Protein AF-A0A849E6W6-F1 (afdb_monomer_lite)

Structure (mmCIF, N/CA/C/O backbone):
data_AF-A0A849E6W6-F1
#
_entry.id   AF-A0A849E6W6-F1
#
loop_
_atom_site.group_PDB
_atom_site.id
_atom_site.type_symbol
_atom_site.label_atom_id
_atom_site.label_alt_id
_atom_site.label_comp_id
_atom_site.label_asym_id
_atom_site.label_entity_id
_atom_site.label_seq_id
_atom_site.pdbx_PDB_ins_code
_atom_site.Cartn_x
_atom_site.Cartn_y
_atom_site.Cartn_z
_atom_site.occupancy
_atom_site.B_iso_or_equiv
_atom_site.auth_seq_id
_atom_site.auth_comp_id
_atom_site.auth_asym_id
_atom_site.auth_atom_id
_atom_site.pdbx_PDB_model_num
ATOM 1 N N . MET A 1 1 ? 9.392 -6.950 5.508 1.00 48.66 1 MET A N 1
ATOM 2 C CA . MET A 1 1 ? 9.010 -5.740 6.275 1.00 48.66 1 MET A CA 1
ATOM 3 C C . MET A 1 1 ? 7.725 -5.172 5.677 1.00 48.66 1 MET A C 1
ATOM 5 O O . MET A 1 1 ? 7.749 -4.734 4.529 1.00 48.66 1 MET A O 1
ATOM 9 N N . ALA A 1 2 ? 6.591 -5.274 6.377 1.00 63.84 2 ALA A N 1
ATOM 10 C CA . ALA A 1 2 ? 5.306 -4.787 5.871 1.00 63.84 2 ALA A CA 1
ATOM 11 C C . ALA A 1 2 ? 5.385 -3.267 5.632 1.00 63.84 2 ALA A C 1
ATOM 13 O O . ALA A 1 2 ? 5.761 -2.505 6.518 1.00 63.84 2 ALA A O 1
ATOM 14 N N . LYS A 1 3 ? 5.110 -2.811 4.401 1.00 79.38 3 LYS A N 1
ATOM 15 C CA . LYS A 1 3 ? 5.267 -1.390 4.017 1.00 79.38 3 LYS A CA 1
ATOM 16 C C . LYS A 1 3 ? 4.206 -0.474 4.643 1.00 79.38 3 LYS A C 1
ATOM 18 O O . LYS A 1 3 ? 4.351 0.751 4.625 1.00 79.38 3 LYS A O 1
ATOM 23 N N . PHE A 1 4 ? 3.159 -1.079 5.181 1.00 92.25 4 PHE A N 1
ATOM 24 C CA . PHE A 1 4 ? 2.005 -0.429 5.764 1.00 92.25 4 PHE A CA 1
ATOM 25 C C . PHE A 1 4 ? 1.778 -0.973 7.177 1.00 92.25 4 PHE A C 1
ATOM 27 O O . PHE A 1 4 ? 2.060 -2.142 7.426 1.00 92.25 4 PHE A O 1
ATOM 34 N N . ASN A 1 5 ? 1.261 -0.132 8.070 1.00 93.75 5 ASN A N 1
ATOM 35 C CA . ASN A 1 5 ? 0.896 -0.481 9.442 1.00 93.75 5 ASN A CA 1
ATOM 36 C C . ASN A 1 5 ? -0.544 -0.050 9.722 1.00 93.75 5 ASN A C 1
ATOM 38 O O . ASN A 1 5 ? -0.997 0.962 9.183 1.00 93.75 5 ASN A O 1
ATOM 42 N N . ILE A 1 6 ? -1.230 -0.780 10.595 1.00 95.31 6 ILE A N 1
ATOM 43 C CA . ILE A 1 6 ? -2.572 -0.438 11.071 1.00 95.31 6 ILE A CA 1
ATOM 44 C C . ILE A 1 6 ? -2.436 0.344 12.378 1.00 95.31 6 ILE A C 1
ATOM 46 O O . ILE A 1 6 ? -1.637 -0.010 13.241 1.00 95.31 6 ILE A O 1
ATOM 50 N N . ARG A 1 7 ? -3.208 1.420 12.513 1.00 95.25 7 ARG A N 1
ATOM 51 C CA . ARG A 1 7 ? -3.355 2.190 13.745 1.00 95.25 7 ARG A CA 1
ATOM 52 C C . ARG A 1 7 ? -4.839 2.326 14.055 1.00 95.25 7 ARG A C 1
ATOM 54 O O . ARG A 1 7 ? -5.583 2.882 13.248 1.00 95.25 7 ARG A O 1
ATOM 61 N N . LEU A 1 8 ? -5.244 1.839 15.219 1.00 96.56 8 LEU A N 1
ATOM 62 C CA . LEU A 1 8 ? -6.596 1.998 15.741 1.00 96.56 8 LEU A CA 1
ATOM 63 C C . LEU A 1 8 ? -6.600 3.142 16.755 1.00 96.56 8 LEU A C 1
ATOM 65 O O . LEU A 1 8 ? -5.650 3.312 17.518 1.00 96.56 8 LEU A O 1
ATOM 69 N N . ILE A 1 9 ? -7.629 3.977 16.698 1.00 96.00 9 ILE A N 1
ATOM 70 C CA . ILE A 1 9 ? -7.803 5.125 17.585 1.00 96.00 9 ILE A CA 1
ATOM 71 C C . ILE A 1 9 ? -9.235 5.092 18.098 1.00 96.00 9 ILE A C 1
ATOM 73 O O . ILE A 1 9 ? -10.181 5.230 17.316 1.00 96.00 9 ILE A O 1
ATOM 77 N N . GLU A 1 10 ? -9.382 4.953 19.407 1.00 95.94 10 GLU A N 1
ATOM 78 C CA . GLU A 1 10 ? -10.660 5.097 20.087 1.00 95.94 10 GLU A CA 1
ATOM 79 C C . GLU A 1 10 ? -11.000 6.583 20.268 1.00 95.94 10 G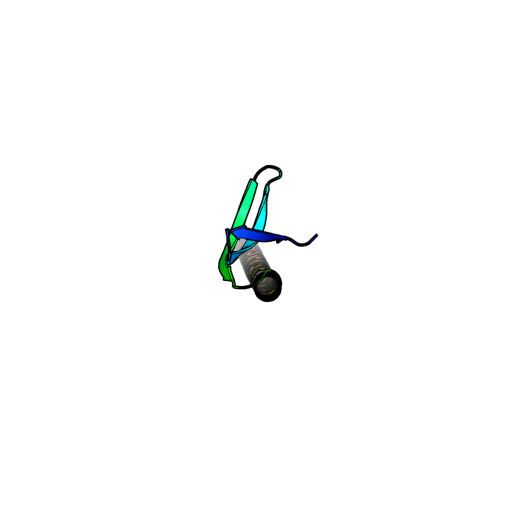LU A C 1
ATOM 81 O O . GLU A 1 10 ? -10.162 7.403 20.652 1.00 95.94 10 GLU A O 1
ATOM 86 N N . LYS A 1 11 ? -12.240 6.950 19.948 1.00 91.94 11 LYS A N 1
ATOM 87 C CA . LYS A 1 11 ? -12.798 8.286 20.168 1.00 91.94 11 LYS A CA 1
ATOM 88 C C . LYS A 1 11 ? -14.196 8.164 20.759 1.00 91.94 11 LYS A C 1
ATOM 90 O O . LYS A 1 11 ? -15.186 8.038 20.030 1.00 91.94 11 LYS A O 1
ATOM 95 N N . GLY A 1 12 ? -14.267 8.238 22.086 1.00 89.62 12 GLY A N 1
ATOM 96 C CA . GLY A 1 12 ? -15.516 8.152 22.838 1.00 89.62 12 GLY A CA 1
ATOM 97 C C . GLY A 1 12 ? -16.158 6.778 22.677 1.00 89.62 12 GLY A C 1
ATOM 98 O O . GLY A 1 12 ? -15.673 5.812 23.236 1.00 89.62 12 GLY A O 1
ATOM 99 N N . LYS A 1 13 ? -17.238 6.696 21.891 1.00 91.88 13 LYS A N 1
ATOM 100 C CA . LYS A 1 13 ? -17.955 5.439 21.587 1.00 91.88 13 LYS A CA 1
ATOM 101 C C . LYS A 1 13 ? -17.681 4.905 20.181 1.00 91.88 13 LYS A C 1
ATOM 103 O O . LYS A 1 13 ? -18.417 4.059 19.686 1.00 91.88 13 LYS A O 1
ATOM 108 N N . THR A 1 14 ? -16.698 5.471 19.487 1.00 95.12 14 THR A N 1
ATOM 109 C CA . THR A 1 14 ? -16.407 5.113 18.100 1.00 95.12 14 THR A CA 1
ATOM 110 C C . THR A 1 14 ? -14.941 4.807 17.896 1.00 95.12 14 THR A C 1
ATOM 112 O O . THR A 1 14 ? -14.070 5.451 18.477 1.00 95.12 14 THR A O 1
ATOM 115 N N . TRP A 1 15 ? -14.677 3.876 16.993 1.00 96.88 15 TRP A N 1
ATOM 116 C CA . TRP A 1 15 ? -13.336 3.492 16.594 1.00 96.88 15 TRP A CA 1
ATOM 117 C C . TRP A 1 15 ? -12.983 4.088 15.234 1.00 96.88 15 TRP A C 1
ATOM 119 O O . TRP A 1 15 ? -13.823 4.282 14.348 1.00 96.88 15 TRP A O 1
ATOM 129 N N . THR A 1 16 ? -11.712 4.431 15.077 1.00 96.44 16 THR A N 1
ATOM 130 C CA . THR A 1 16 ? -11.120 4.891 13.824 1.00 96.44 16 THR A CA 1
ATOM 131 C C . THR A 1 16 ? -9.968 3.975 13.471 1.00 96.44 16 THR A C 1
ATOM 133 O O . THR A 1 16 ? -9.076 3.772 14.286 1.00 96.44 16 THR A O 1
ATOM 136 N N . ALA A 1 17 ? -9.957 3.476 12.241 1.00 97.44 17 ALA A N 1
ATOM 137 C CA . ALA A 1 17 ? -8.839 2.731 11.694 1.00 97.44 17 ALA A CA 1
ATOM 138 C C . ALA A 1 17 ? -8.086 3.571 10.662 1.00 97.44 17 ALA A C 1
ATOM 140 O O . ALA A 1 17 ? -8.672 4.145 9.738 1.00 97.44 17 ALA A O 1
ATOM 141 N N . GLU A 1 18 ? -6.768 3.616 10.805 1.00 96.94 18 GLU A N 1
ATOM 142 C CA . GLU A 1 18 ? -5.843 4.267 9.889 1.00 96.94 18 GLU A CA 1
ATOM 143 C C . GLU A 1 18 ? -4.828 3.253 9.369 1.00 96.94 18 GLU A C 1
ATOM 145 O O . GLU A 1 18 ? -4.166 2.560 10.137 1.00 96.94 18 GLU A O 1
ATOM 150 N N . ILE A 1 19 ? -4.644 3.215 8.053 1.00 96.12 19 ILE A N 1
ATOM 151 C CA . ILE A 1 19 ? -3.530 2.508 7.428 1.00 96.12 19 ILE A CA 1
ATOM 152 C C . ILE A 1 19 ? -2.445 3.530 7.151 1.00 96.12 19 ILE A C 1
ATOM 154 O O . IL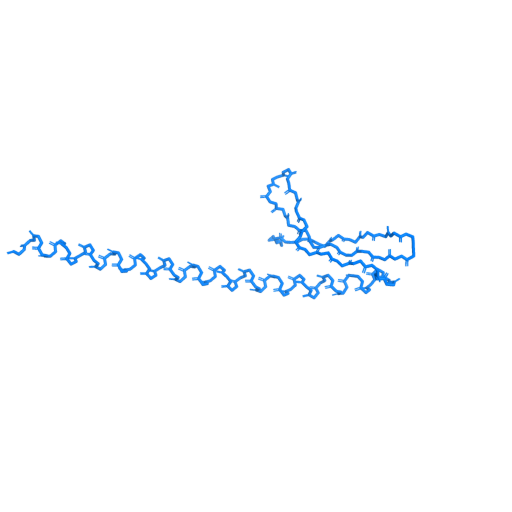E A 1 19 ? -2.624 4.453 6.354 1.00 96.12 19 ILE A O 1
ATOM 158 N N . THR A 1 20 ? -1.303 3.361 7.796 1.00 95.38 20 THR A N 1
ATOM 159 C CA . THR A 1 20 ? -0.167 4.273 7.715 1.00 95.38 20 THR A CA 1
ATOM 160 C C . THR A 1 20 ? 0.975 3.657 6.921 1.00 95.38 20 THR A C 1
ATOM 162 O O . THR A 1 20 ? 1.150 2.444 6.881 1.00 95.38 20 THR A O 1
ATOM 165 N N . ARG A 1 21 ? 1.774 4.499 6.268 1.00 93.06 21 ARG A N 1
ATOM 166 C CA . ARG A 1 21 ? 3.009 4.108 5.584 1.00 93.06 21 ARG A CA 1
ATOM 167 C C . ARG A 1 21 ? 4.158 4.970 6.067 1.00 93.06 21 ARG A C 1
ATOM 169 O O . ARG A 1 21 ? 4.030 6.193 6.173 1.00 93.06 21 ARG A O 1
ATOM 176 N N . LYS A 1 22 ? 5.306 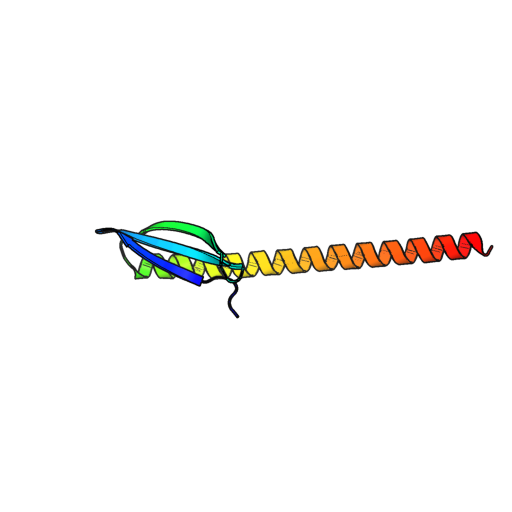4.339 6.284 1.00 92.31 22 LYS A N 1
ATOM 177 C CA . LYS A 1 22 ? 6.551 5.058 6.540 1.00 92.31 22 LYS A CA 1
ATOM 178 C C . LYS A 1 22 ? 7.059 5.646 5.221 1.00 92.31 22 LYS A C 1
ATOM 180 O O . LYS A 1 22 ? 7.248 4.919 4.244 1.00 92.31 22 LYS A O 1
ATOM 185 N N . ILE A 1 23 ? 7.214 6.967 5.174 1.00 90.94 23 ILE A N 1
ATOM 186 C CA . ILE A 1 23 ? 7.765 7.693 4.019 1.00 90.94 23 ILE A CA 1
ATOM 187 C C . ILE A 1 23 ? 9.276 7.840 4.180 1.00 90.94 23 ILE A C 1
ATOM 189 O O . ILE A 1 23 ? 10.023 7.585 3.245 1.00 90.94 23 ILE A O 1
ATOM 193 N N . SER A 1 24 ? 9.712 8.212 5.382 1.00 90.19 24 SER A N 1
ATOM 194 C CA . SER A 1 24 ? 11.117 8.320 5.774 1.00 90.19 24 SER A CA 1
ATOM 195 C C . SER A 1 24 ? 11.275 7.909 7.239 1.00 90.19 24 SER A C 1
ATOM 197 O O . SER A 1 24 ? 10.289 7.598 7.906 1.00 90.19 24 SER A O 1
ATOM 199 N N . ALA A 1 25 ? 12.502 7.920 7.770 1.00 89.50 25 ALA A N 1
ATOM 200 C CA . ALA A 1 25 ? 12.758 7.634 9.185 1.00 89.50 25 ALA A CA 1
ATOM 201 C C . ALA A 1 25 ? 11.883 8.473 10.136 1.00 89.50 25 ALA A C 1
ATOM 203 O O . ALA A 1 25 ? 11.396 7.941 11.128 1.00 89.50 25 ALA A O 1
ATOM 204 N N . ARG A 1 26 ? 11.643 9.744 9.783 1.00 92.81 26 ARG A N 1
ATOM 205 C CA . ARG A 1 26 ? 10.948 10.742 10.611 1.00 92.81 26 ARG A CA 1
ATOM 206 C C . ARG A 1 26 ? 9.501 11.020 10.189 1.00 92.81 26 ARG A C 1
ATOM 208 O O . ARG A 1 26 ? 8.792 11.715 10.905 1.00 92.81 26 ARG A O 1
ATOM 215 N N . LYS A 1 27 ? 9.055 10.523 9.028 1.00 93.62 27 LYS A N 1
ATOM 216 C CA . LYS A 1 27 ? 7.742 10.865 8.454 1.00 93.62 27 LYS A CA 1
ATOM 217 C C . LYS A 1 27 ? 6.894 9.629 8.187 1.00 93.62 27 LYS A C 1
ATOM 219 O O . LYS A 1 27 ? 7.246 8.788 7.355 1.00 93.62 27 LYS A O 1
ATOM 224 N N . THR A 1 28 ? 5.721 9.604 8.809 1.00 94.31 28 THR A N 1
ATOM 225 C CA . THR A 1 28 ? 4.657 8.624 8.573 1.00 94.31 28 THR A CA 1
ATOM 226 C C . THR A 1 28 ? 3.452 9.334 7.969 1.00 94.31 28 THR A C 1
ATOM 228 O O . THR A 1 28 ? 3.107 10.439 8.375 1.00 94.31 28 THR A O 1
ATOM 231 N N . SER A 1 29 ? 2.830 8.720 6.967 1.00 94.81 29 SER A N 1
ATOM 232 C CA . SER A 1 29 ? 1.666 9.275 6.273 1.00 94.81 29 SER A CA 1
ATOM 233 C C . SER A 1 29 ? 0.506 8.288 6.313 1.00 94.81 29 SER A C 1
ATOM 235 O O . SER A 1 29 ? 0.708 7.083 6.156 1.00 94.81 29 SER A O 1
ATOM 237 N N . VAL A 1 30 ? -0.708 8.795 6.518 1.00 95.94 30 VAL A N 1
ATOM 238 C CA . VAL A 1 30 ? -1.941 8.003 6.467 1.00 95.94 30 VAL A CA 1
ATOM 239 C C . VAL A 1 30 ? -2.324 7.790 5.002 1.00 95.94 30 VAL A C 1
ATOM 241 O O . VAL A 1 30 ? -2.502 8.744 4.255 1.00 95.94 30 VAL A O 1
ATOM 244 N N . THR A 1 31 ? -2.422 6.531 4.583 1.00 94.75 31 THR A N 1
ATOM 245 C CA . THR A 1 31 ? -2.812 6.133 3.219 1.00 94.75 31 THR A CA 1
ATOM 246 C C . THR A 1 31 ? -4.322 5.964 3.098 1.00 94.75 31 THR A C 1
ATOM 248 O O . THR A 1 31 ? -4.912 6.365 2.098 1.00 94.75 31 THR A O 1
ATOM 251 N N . LYS A 1 32 ? -4.952 5.369 4.114 1.00 95.31 32 LYS A N 1
ATOM 252 C CA . LYS A 1 32 ? -6.402 5.184 4.203 1.00 95.31 32 LYS A CA 1
ATOM 253 C C . LYS A 1 32 ? -6.845 5.419 5.637 1.00 95.31 32 LYS A C 1
ATOM 255 O O . LYS A 1 32 ? -6.113 5.094 6.567 1.00 95.31 32 LYS A O 1
ATOM 260 N N . ARG A 1 33 ? -8.040 5.974 5.803 1.00 96.06 33 ARG A N 1
ATOM 261 C CA . ARG A 1 33 ? -8.676 6.192 7.101 1.00 96.06 33 ARG A CA 1
ATOM 262 C C . ARG A 1 33 ? -10.161 5.903 6.962 1.00 96.06 33 ARG A C 1
ATOM 264 O O . ARG A 1 33 ? -10.778 6.382 6.013 1.00 96.06 33 ARG A O 1
ATOM 271 N N . LYS A 1 34 ? -10.724 5.190 7.931 1.00 95.81 34 LYS A N 1
ATOM 272 C CA . LYS A 1 34 ? -12.170 5.076 8.116 1.00 95.81 34 LYS A CA 1
ATOM 273 C C . LYS A 1 34 ? -12.497 5.282 9.589 1.00 95.81 34 LYS A C 1
ATOM 275 O O . LYS A 1 34 ? -11.777 4.819 10.467 1.00 95.81 34 LYS A O 1
ATOM 280 N N . THR A 1 35 ? -13.535 6.064 9.840 1.00 94.69 35 THR A N 1
ATOM 281 C CA . THR A 1 35 ? -13.975 6.468 11.179 1.00 94.69 35 THR A CA 1
ATOM 282 C C . THR A 1 35 ? -15.352 5.878 11.467 1.00 94.69 35 THR A C 1
ATOM 284 O O . THR A 1 35 ? -15.993 5.343 10.561 1.00 94.69 35 THR A O 1
ATOM 287 N N . ARG A 1 36 ? -15.823 6.042 12.711 1.00 94.31 36 ARG A N 1
ATOM 288 C CA . ARG A 1 36 ? -17.178 5.669 13.152 1.00 94.31 36 ARG A CA 1
ATOM 289 C C . ARG A 1 36 ? -17.452 4.162 13.148 1.00 94.31 36 ARG A C 1
ATOM 291 O O . ARG A 1 36 ? -18.574 3.742 12.892 1.00 94.31 36 ARG A O 1
ATOM 298 N N . PHE A 1 37 ? -16.445 3.350 13.445 1.00 95.00 37 PHE A N 1
ATOM 299 C CA . PHE A 1 37 ? -16.674 1.939 13.744 1.00 95.00 37 PHE A CA 1
ATOM 300 C C . PHE A 1 37 ? -17.309 1.783 15.126 1.00 95.00 37 PHE A C 1
ATOM 302 O O . PHE A 1 37 ? -17.001 2.557 16.034 1.00 95.00 37 PHE A O 1
ATOM 309 N N . ALA A 1 38 ? -18.183 0.787 15.271 1.00 93.94 38 ALA A N 1
ATOM 310 C CA . ALA A 1 38 ? -18.836 0.476 16.539 1.00 93.94 38 ALA A CA 1
ATOM 311 C C . ALA A 1 38 ? -17.883 -0.236 17.511 1.00 93.94 38 ALA A C 1
ATOM 313 O O . ALA A 1 38 ? -17.932 0.020 18.710 1.00 93.94 38 ALA A O 1
ATOM 314 N N . SER A 1 39 ? -16.983 -1.078 16.994 1.00 95.38 39 SER A N 1
ATOM 315 C CA . SER A 1 39 ? -16.017 -1.830 17.793 1.00 95.38 39 SER A CA 1
ATOM 316 C C . SER A 1 39 ? -14.595 -1.748 17.234 1.00 95.38 39 SER A C 1
ATOM 318 O O . SER A 1 39 ? -14.379 -1.461 16.051 1.00 95.38 39 SER A O 1
ATOM 320 N N . GLU A 1 40 ? -13.618 -2.037 18.095 1.00 94.25 40 GLU A N 1
ATOM 321 C CA . GLU A 1 40 ? -12.215 -2.192 17.703 1.00 94.25 40 GLU A CA 1
ATOM 322 C C . GLU A 1 40 ? -12.050 -3.310 16.670 1.00 94.25 40 GLU A C 1
ATOM 324 O O . GLU A 1 40 ? -11.323 -3.150 15.690 1.00 94.25 40 GLU A O 1
ATOM 329 N N . LYS A 1 41 ? -12.775 -4.420 16.855 1.00 95.75 41 LYS A N 1
ATOM 330 C CA . LYS A 1 41 ? -12.723 -5.577 15.962 1.00 95.75 41 LYS A CA 1
ATOM 331 C C . LYS A 1 41 ? -13.168 -5.210 14.549 1.00 95.75 41 LYS A C 1
ATOM 333 O O . LYS A 1 41 ? -12.444 -5.500 13.602 1.00 95.75 41 LYS A O 1
ATOM 338 N N . ASP A 1 42 ? -14.290 -4.505 14.406 1.00 94.88 42 ASP A N 1
ATOM 339 C CA . ASP A 1 42 ? -14.778 -4.069 13.090 1.00 94.88 42 ASP A CA 1
ATOM 340 C C . ASP A 1 42 ? -13.781 -3.127 12.405 1.00 94.88 42 ASP A C 1
ATOM 342 O O . ASP A 1 42 ? -13.558 -3.196 11.193 1.00 94.88 42 ASP A O 1
ATOM 346 N N . ALA A 1 43 ? -13.161 -2.243 13.192 1.00 96.44 43 ALA A N 1
ATOM 347 C CA . ALA A 1 43 ? -12.140 -1.327 12.707 1.00 96.44 43 ALA A CA 1
ATOM 348 C C . ALA A 1 43 ? -10.885 -2.084 12.236 1.00 96.44 43 ALA A C 1
ATOM 350 O O . ALA A 1 43 ? -10.338 -1.770 11.175 1.00 96.44 43 ALA A O 1
ATOM 351 N N . ASN A 1 44 ? -10.450 -3.092 12.996 1.00 95.88 44 ASN A N 1
ATOM 352 C CA . ASN A 1 44 ? -9.295 -3.921 12.679 1.00 95.88 44 ASN A CA 1
ATOM 353 C C . ASN A 1 44 ? -9.534 -4.811 11.453 1.00 95.88 44 ASN A C 1
ATOM 355 O O . ASN A 1 44 ? -8.699 -4.824 10.551 1.00 95.88 44 ASN A O 1
ATOM 359 N N . ASP A 1 45 ? -10.675 -5.495 11.377 1.00 96.94 45 ASP A N 1
ATOM 360 C CA . ASP A 1 45 ? -11.018 -6.378 10.257 1.00 96.94 45 ASP A CA 1
ATOM 361 C C . ASP A 1 45 ? -11.081 -5.587 8.945 1.00 96.94 45 ASP A C 1
ATOM 363 O O . ASP A 1 45 ? -10.499 -5.9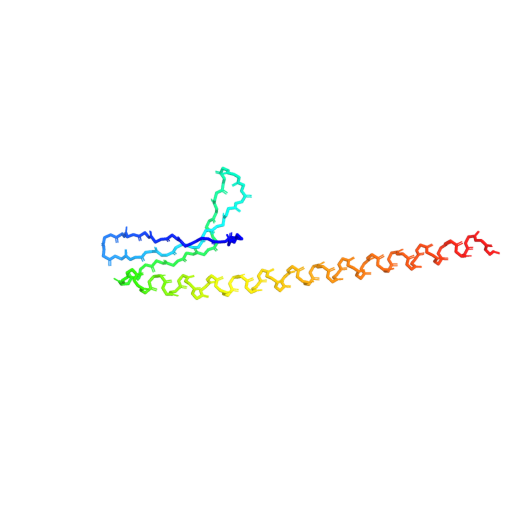84 7.929 1.00 96.94 45 ASP A O 1
ATOM 367 N N . TRP A 1 46 ? -11.695 -4.397 8.979 1.00 97.25 46 TRP A N 1
ATOM 368 C CA . TRP A 1 46 ? -11.668 -3.481 7.842 1.00 97.25 46 TRP A CA 1
ATOM 369 C C . TRP A 1 46 ? -10.238 -3.069 7.472 1.00 97.25 46 TRP A C 1
ATOM 371 O O . TRP A 1 46 ? -9.877 -3.064 6.292 1.00 97.25 46 TRP A O 1
ATOM 381 N N . ALA A 1 47 ? -9.412 -2.730 8.465 1.00 96.00 47 ALA A N 1
ATOM 382 C CA . ALA A 1 47 ? -8.043 -2.296 8.223 1.00 96.00 47 ALA A CA 1
ATOM 383 C C . ALA A 1 47 ? -7.186 -3.412 7.615 1.00 96.00 47 ALA A C 1
ATOM 385 O O . ALA A 1 47 ? -6.401 -3.137 6.711 1.00 96.00 47 ALA A O 1
ATOM 386 N N . GLN A 1 48 ? -7.348 -4.657 8.067 1.00 95.56 48 GLN A N 1
ATOM 387 C CA . GLN A 1 48 ? -6.643 -5.824 7.536 1.00 95.56 48 GLN A CA 1
ATOM 388 C C . GLN A 1 48 ? -7.055 -6.130 6.092 1.00 95.56 48 GLN A C 1
ATOM 390 O O . GLN A 1 48 ? -6.186 -6.309 5.235 1.00 95.56 48 GLN A O 1
ATOM 395 N N . ALA A 1 49 ? -8.357 -6.119 5.795 1.00 96.00 49 ALA A N 1
ATOM 396 C CA . ALA A 1 49 ? -8.857 -6.329 4.438 1.00 96.00 49 ALA A CA 1
ATOM 397 C C . ALA A 1 49 ? -8.325 -5.261 3.464 1.00 96.00 49 ALA A C 1
ATOM 399 O O . ALA A 1 49 ? -7.799 -5.575 2.392 1.00 96.00 49 ALA A O 1
ATOM 400 N N . GLU A 1 50 ? -8.383 -3.989 3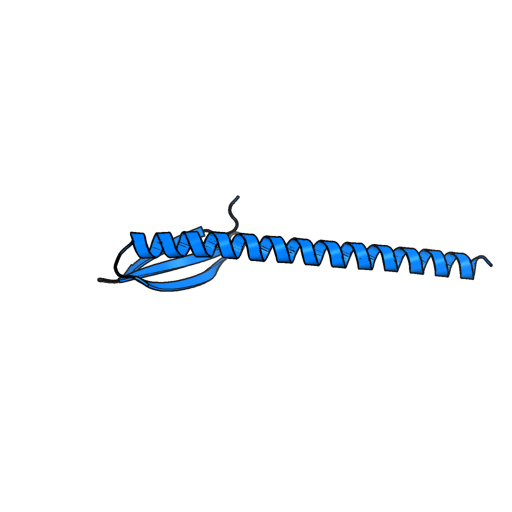.861 1.00 95.62 50 GLU A N 1
ATOM 401 C CA . GLU A 1 50 ? -7.890 -2.883 3.039 1.00 95.62 50 GLU A CA 1
ATOM 402 C C . GLU A 1 50 ? -6.350 -2.907 2.917 1.00 95.62 50 GLU A C 1
ATOM 404 O O . GLU A 1 50 ? -5.806 -2.575 1.861 1.00 95.62 50 GLU A O 1
ATOM 409 N N . LEU A 1 51 ? -5.621 -3.360 3.946 1.00 94.50 51 LEU A N 1
ATOM 410 C CA . LEU A 1 51 ? -4.164 -3.546 3.899 1.00 94.50 51 LEU A CA 1
ATOM 411 C C . LEU A 1 51 ? -3.758 -4.553 2.814 1.00 94.50 51 LEU A C 1
ATOM 413 O O . LEU A 1 51 ? -2.823 -4.290 2.050 1.00 94.50 51 LEU A O 1
ATOM 417 N N . LEU A 1 52 ? -4.465 -5.685 2.730 1.00 93.50 52 LEU A N 1
ATOM 418 C CA . LEU A 1 52 ? -4.238 -6.709 1.707 1.00 93.50 52 LEU A CA 1
ATOM 419 C C . LEU A 1 52 ? -4.494 -6.145 0.305 1.00 93.50 52 LEU A C 1
ATOM 421 O O . LEU A 1 52 ? -3.633 -6.259 -0.572 1.00 93.50 52 LEU A O 1
ATOM 425 N N . ALA A 1 53 ? -5.615 -5.442 0.120 1.00 93.69 53 ALA A N 1
ATOM 426 C CA . ALA A 1 53 ? -5.954 -4.799 -1.148 1.00 93.69 53 ALA A CA 1
ATOM 427 C C . ALA A 1 53 ? -4.911 -3.747 -1.576 1.00 93.69 53 ALA A C 1
ATOM 429 O O . ALA A 1 53 ? -4.531 -3.663 -2.750 1.00 93.69 53 ALA A O 1
ATOM 430 N N . LEU A 1 54 ? -4.400 -2.949 -0.632 1.00 92.56 54 LEU A N 1
ATOM 431 C CA . LEU A 1 54 ? -3.333 -1.979 -0.893 1.00 92.56 54 LEU A CA 1
ATOM 432 C C . LEU A 1 54 ? -2.015 -2.659 -1.267 1.00 92.56 54 LEU A C 1
ATOM 434 O O . LEU A 1 54 ? -1.328 -2.194 -2.181 1.00 92.56 54 LEU A O 1
ATOM 438 N N . SER A 1 55 ? -1.656 -3.744 -0.580 1.00 90.19 55 SER A N 1
ATOM 439 C CA . SER A 1 55 ? -0.433 -4.501 -0.856 1.00 90.19 55 SER A CA 1
ATOM 440 C C . SER A 1 55 ? -0.435 -5.072 -2.276 1.00 90.19 55 SER A C 1
ATOM 442 O O . SER A 1 55 ? 0.538 -4.892 -3.021 1.00 90.19 55 SER A O 1
ATOM 444 N N . ASP A 1 56 ? -1.551 -5.674 -2.691 1.00 92.38 56 ASP A N 1
ATOM 445 C CA . ASP A 1 56 ? -1.715 -6.203 -4.046 1.00 92.38 56 ASP A CA 1
ATOM 446 C C . ASP A 1 56 ? -1.659 -5.082 -5.096 1.00 92.38 56 ASP A C 1
ATOM 448 O O . ASP A 1 56 ? -0.862 -5.132 -6.037 1.00 92.38 56 ASP A O 1
ATOM 452 N N . LYS A 1 57 ? -2.398 -3.984 -4.882 1.00 92.62 57 LYS A N 1
ATOM 453 C CA . LYS A 1 57 ? -2.390 -2.822 -5.789 1.00 92.62 57 LYS A CA 1
ATOM 454 C C . LYS A 1 57 ? -0.987 -2.239 -5.985 1.00 92.62 57 LYS A C 1
ATOM 456 O O . LYS A 1 57 ? -0.594 -1.921 -7.109 1.00 92.62 57 LYS A O 1
ATOM 461 N N . VAL A 1 58 ? -0.209 -2.102 -4.909 1.00 91.00 58 VAL A N 1
ATOM 462 C CA . VAL A 1 58 ? 1.175 -1.603 -4.987 1.00 91.00 58 VAL A CA 1
ATOM 463 C C . VAL A 1 58 ? 2.078 -2.592 -5.718 1.00 91.00 58 VAL A C 1
ATOM 465 O O . VAL A 1 58 ? 2.929 -2.168 -6.502 1.00 91.00 58 VAL A O 1
ATOM 468 N N . SER A 1 59 ? 1.899 -3.891 -5.490 1.00 90.88 59 SER A N 1
ATOM 469 C CA . SER A 1 59 ? 2.685 -4.939 -6.144 1.00 90.88 59 SER A CA 1
ATOM 470 C C . SER A 1 59 ? 2.426 -4.976 -7.648 1.00 90.88 59 SER A C 1
ATOM 472 O O . SER A 1 59 ? 3.378 -4.946 -8.429 1.00 90.88 59 SER A O 1
ATOM 474 N N . LYS A 1 60 ? 1.155 -4.927 -8.063 1.00 93.69 60 LYS A N 1
ATOM 475 C CA . LYS A 1 60 ? 0.749 -4.826 -9.473 1.00 93.69 60 LYS A CA 1
ATOM 476 C C . LYS A 1 60 ? 1.345 -3.594 -10.147 1.00 93.69 60 LYS A C 1
ATOM 478 O O . LYS A 1 60 ? 1.995 -3.720 -11.181 1.00 93.69 60 LYS A O 1
ATOM 483 N N . ARG A 1 61 ? 1.235 -2.419 -9.514 1.00 92.81 61 ARG A N 1
ATOM 484 C CA . ARG A 1 61 ? 1.822 -1.179 -10.049 1.00 92.81 61 ARG A CA 1
ATOM 485 C C . ARG A 1 61 ? 3.340 -1.272 -10.214 1.00 92.81 61 ARG A C 1
ATOM 487 O O . ARG A 1 61 ? 3.871 -0.805 -11.212 1.00 92.81 61 ARG A O 1
ATOM 494 N N . ARG A 1 62 ? 4.055 -1.877 -9.258 1.00 91.88 62 ARG A N 1
ATOM 495 C CA . ARG A 1 62 ? 5.513 -2.067 -9.368 1.00 91.88 62 ARG A CA 1
ATOM 496 C C . ARG A 1 62 ? 5.896 -2.989 -10.519 1.00 91.88 62 ARG A C 1
ATOM 498 O O . ARG A 1 62 ? 6.888 -2.716 -11.183 1.00 91.88 62 ARG A O 1
ATOM 505 N N . ARG A 1 63 ? 5.130 -4.061 -10.740 1.00 92.94 63 ARG A N 1
ATOM 506 C CA . ARG A 1 63 ? 5.356 -4.983 -11.860 1.00 92.94 63 ARG A CA 1
ATOM 507 C C . ARG A 1 63 ? 5.153 -4.278 -13.199 1.00 92.94 63 ARG A C 1
ATOM 509 O O . ARG A 1 63 ? 6.045 -4.357 -14.029 1.00 92.94 63 ARG A O 1
ATOM 516 N N . ALA A 1 64 ? 4.060 -3.531 -13.357 1.00 93.56 64 ALA A N 1
ATOM 517 C CA . ALA A 1 64 ? 3.793 -2.762 -14.575 1.00 93.56 64 ALA A CA 1
ATOM 518 C C . ALA A 1 64 ? 4.939 -1.787 -14.900 1.00 93.56 64 ALA A C 1
ATOM 520 O O . ALA A 1 64 ? 5.526 -1.866 -15.971 1.00 93.56 64 ALA A O 1
ATOM 521 N N . VAL A 1 65 ? 5.361 -0.977 -13.921 1.00 94.06 65 VAL A N 1
ATOM 522 C CA . VAL A 1 65 ? 6.478 -0.029 -14.100 1.00 94.06 65 VAL A CA 1
ATOM 523 C C . VAL A 1 65 ? 7.798 -0.737 -14.436 1.00 94.06 65 VAL A C 1
ATOM 525 O O . VAL A 1 65 ? 8.624 -0.189 -15.159 1.00 94.06 65 VAL A O 1
ATOM 528 N N . LYS A 1 66 ? 8.040 -1.943 -13.902 1.00 93.94 66 LYS A N 1
ATOM 529 C CA . LYS A 1 66 ? 9.242 -2.725 -14.235 1.00 93.94 66 LYS A CA 1
ATOM 530 C C . LYS A 1 66 ? 9.216 -3.170 -15.695 1.00 93.94 66 LYS A C 1
ATOM 532 O O . LYS A 1 66 ? 10.219 -3.009 -16.378 1.00 93.94 66 LYS A O 1
ATOM 537 N N . ILE A 1 67 ? 8.072 -3.676 -16.153 1.00 94.06 67 ILE A N 1
ATOM 538 C CA . ILE A 1 67 ? 7.879 -4.138 -17.531 1.00 94.06 67 ILE A CA 1
ATOM 539 C C . ILE A 1 67 ? 8.065 -2.975 -18.509 1.00 94.06 67 ILE A C 1
ATOM 541 O O . ILE A 1 67 ? 8.870 -3.090 -19.426 1.00 94.06 67 ILE A O 1
ATOM 545 N N . GLU A 1 68 ? 7.413 -1.836 -18.264 1.00 93.25 68 GLU A N 1
ATOM 546 C CA . GLU A 1 68 ? 7.538 -0.636 -19.107 1.00 93.25 68 GLU A CA 1
ATOM 547 C C . GLU A 1 68 ? 8.996 -0.168 -19.221 1.00 93.25 68 GLU A C 1
ATOM 549 O O . GLU A 1 68 ? 9.479 0.142 -20.308 1.00 93.25 68 GLU A O 1
ATOM 554 N N . LYS A 1 69 ? 9.737 -0.164 -18.105 1.00 93.19 69 LYS A N 1
ATOM 555 C CA . LYS A 1 69 ? 11.163 0.197 -18.105 1.00 93.19 69 LYS A CA 1
ATOM 556 C C . LYS A 1 69 ? 12.024 -0.794 -18.879 1.00 93.19 69 LYS A C 1
ATOM 558 O O . LYS A 1 69 ? 12.962 -0.378 -19.550 1.00 93.19 69 LYS A O 1
ATOM 563 N N . GLU A 1 70 ? 11.744 -2.088 -18.759 1.00 93.62 70 GLU A N 1
ATOM 564 C CA . GLU A 1 70 ? 12.471 -3.127 -19.491 1.00 93.62 70 GLU A CA 1
ATOM 565 C C . GLU A 1 70 ? 12.205 -3.039 -20.997 1.00 93.62 70 GLU A C 1
ATOM 567 O O . GLU A 1 70 ? 13.142 -3.181 -21.777 1.00 93.62 70 GLU A O 1
ATOM 572 N N . GLN A 1 71 ? 10.967 -2.752 -21.406 1.00 92.81 71 GLN A N 1
ATOM 573 C CA . GLN A 1 71 ? 10.602 -2.526 -22.807 1.00 92.81 71 GLN A CA 1
ATOM 574 C C . GLN A 1 71 ? 11.293 -1.284 -23.371 1.00 92.81 71 GLN A C 1
ATOM 576 O O . GLN A 1 71 ? 12.016 -1.393 -24.356 1.00 92.81 71 GLN A O 1
ATOM 581 N N . ALA A 1 72 ? 11.193 -0.143 -22.686 1.00 92.81 72 ALA A N 1
ATOM 582 C CA . ALA A 1 72 ? 11.865 1.085 -23.108 1.00 92.81 72 ALA A CA 1
ATOM 583 C C . ALA A 1 72 ? 13.393 0.914 -23.206 1.00 92.81 72 ALA A C 1
ATOM 585 O O . ALA A 1 72 ? 14.023 1.441 -24.119 1.00 92.81 72 ALA A O 1
ATOM 586 N N . ALA A 1 73 ? 14.003 0.152 -22.291 1.00 93.56 73 ALA A N 1
ATOM 587 C CA . ALA A 1 73 ? 15.434 -0.136 -22.339 1.00 93.56 73 ALA A CA 1
ATOM 588 C C . ALA A 1 73 ? 15.820 -1.042 -23.519 1.00 93.56 73 ALA A C 1
ATOM 590 O O . ALA A 1 73 ? 16.890 -0.853 -24.093 1.00 93.56 73 ALA A O 1
ATOM 591 N N . LYS A 1 74 ? 14.977 -2.017 -23.885 1.00 93.31 74 LYS A N 1
ATOM 592 C CA . LYS A 1 74 ? 15.193 -2.863 -25.069 1.00 93.31 74 LYS A CA 1
ATOM 593 C C . LYS A 1 74 ? 15.059 -2.057 -26.354 1.00 93.31 74 LYS A C 1
ATOM 595 O O . LYS A 1 74 ? 15.980 -2.072 -27.157 1.00 93.31 74 LYS A O 1
ATOM 600 N N . GLU A 1 75 ? 13.991 -1.278 -26.491 1.00 92.25 75 GLU A N 1
ATOM 601 C CA . GLU A 1 75 ? 13.773 -0.418 -27.660 1.00 92.25 75 GLU A CA 1
ATOM 602 C C . GLU A 1 75 ? 14.889 0.621 -27.828 1.00 92.25 75 GLU A C 1
ATOM 604 O O . GLU A 1 75 ? 15.323 0.897 -28.943 1.00 92.25 75 GLU A O 1
ATOM 609 N N . ALA A 1 76 ? 15.389 1.195 -26.729 1.00 93.12 76 ALA A N 1
ATOM 610 C CA . ALA A 1 76 ? 16.521 2.116 -26.777 1.00 93.12 76 ALA A CA 1
ATOM 611 C C . ALA A 1 76 ? 17.806 1.424 -27.255 1.00 93.12 76 ALA A C 1
ATOM 613 O O . ALA A 1 76 ? 18.535 2.001 -28.059 1.00 93.12 76 ALA A O 1
ATOM 614 N N . LYS A 1 77 ? 18.064 0.190 -26.802 1.00 93.38 77 LYS A N 1
ATOM 615 C CA . LYS A 1 77 ? 19.208 -0.611 -27.261 1.00 93.38 77 LYS A CA 1
ATOM 616 C C . LYS A 1 77 ? 19.084 -0.992 -28.730 1.00 93.38 77 LYS A C 1
ATOM 618 O O . LYS A 1 77 ? 20.034 -0.801 -29.473 1.00 93.38 77 LYS A O 1
ATOM 623 N N . GLU A 1 78 ? 17.916 -1.457 -29.161 1.00 92.69 78 GLU A N 1
ATOM 624 C CA . GLU A 1 78 ? 17.661 -1.810 -30.561 1.00 92.69 78 GLU A CA 1
ATOM 625 C C . GLU A 1 78 ? 17.844 -0.597 -31.483 1.00 92.69 78 GLU A C 1
ATOM 627 O O . GLU A 1 78 ? 18.502 -0.706 -32.515 1.00 92.69 78 GLU A O 1
ATOM 632 N N . LYS A 1 79 ? 17.358 0.585 -31.080 1.00 92.38 79 LYS A N 1
ATOM 633 C CA . LYS A 1 79 ? 17.581 1.840 -31.817 1.00 92.38 79 LYS A CA 1
ATOM 634 C C . LYS A 1 79 ? 19.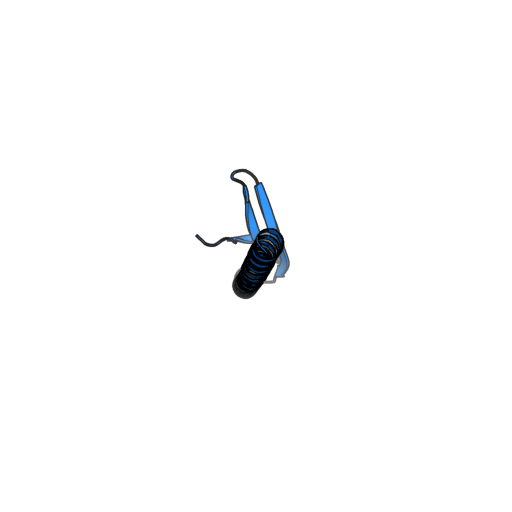053 2.253 -31.843 1.00 92.38 79 LYS A C 1
ATOM 636 O O . LYS A 1 79 ? 19.529 2.705 -32.877 1.00 92.38 79 LYS A O 1
ATOM 641 N N . GLN A 1 80 ? 19.780 2.098 -30.735 1.00 88.31 80 GLN A N 1
ATOM 642 C CA . GLN A 1 80 ? 21.223 2.365 -30.695 1.00 88.31 80 GLN A CA 1
ATOM 643 C C . GLN A 1 80 ? 22.000 1.418 -31.615 1.00 88.31 80 GLN A C 1
ATOM 645 O O . GLN A 1 80 ? 22.843 1.871 -32.379 1.00 88.31 80 GLN A O 1
ATOM 650 N N . GLU A 1 81 ? 21.681 0.124 -31.598 1.00 90.81 81 GLU A N 1
ATOM 651 C CA . GLU A 1 81 ? 22.308 -0.868 -32.474 1.00 90.81 81 GLU A CA 1
ATOM 652 C C . GLU A 1 81 ? 21.985 -0.629 -33.955 1.00 90.81 81 GLU A C 1
ATOM 654 O O . GLU A 1 81 ? 22.838 -0.864 -34.809 1.00 90.81 81 GLU A O 1
ATOM 659 N N . GLN A 1 82 ? 20.776 -0.159 -34.279 1.00 89.12 82 GLN A N 1
ATOM 660 C CA . GLN A 1 82 ? 20.404 0.240 -35.640 1.00 89.12 82 GLN A CA 1
ATOM 661 C C . GLN A 1 82 ? 21.190 1.470 -36.100 1.00 89.12 82 GLN A C 1
ATOM 663 O O . GLN A 1 82 ? 21.808 1.421 -37.159 1.00 89.12 82 GLN A O 1
ATOM 668 N N . LEU A 1 83 ? 21.258 2.517 -35.273 1.00 90.31 83 LEU A N 1
ATOM 669 C CA . LEU A 1 83 ? 22.040 3.722 -35.562 1.00 90.31 83 LEU A CA 1
ATOM 670 C C . LEU A 1 83 ? 23.531 3.409 -35.743 1.00 90.31 83 LEU A C 1
ATOM 672 O O . LEU A 1 83 ? 24.165 3.935 -36.651 1.00 90.31 83 LEU A O 1
ATOM 676 N N . GLU A 1 84 ? 24.101 2.529 -34.919 1.00 90.50 84 GLU A N 1
ATOM 677 C CA . GLU A 1 84 ? 25.495 2.106 -35.079 1.00 90.50 84 GLU A CA 1
ATOM 678 C C . GLU A 1 84 ? 25.735 1.302 -36.360 1.00 90.50 84 GLU A C 1
ATOM 680 O O . GLU A 1 84 ? 26.818 1.395 -36.937 1.00 90.50 84 GLU A O 1
ATOM 685 N N . LYS A 1 85 ? 24.763 0.494 -36.800 1.00 90.81 85 LYS A N 1
ATOM 686 C CA . LYS A 1 85 ? 24.853 -0.245 -38.068 1.00 90.81 85 LYS A CA 1
ATOM 687 C C . LYS A 1 85 ? 24.743 0.696 -39.263 1.00 90.81 85 LYS A C 1
ATOM 689 O O . LYS A 1 85 ? 25.514 0.542 -40.200 1.00 90.81 85 LYS A O 1
ATOM 694 N N . GLU A 1 86 ? 23.847 1.679 -39.204 1.00 87.62 86 GLU A N 1
ATOM 695 C CA . GLU A 1 86 ? 23.697 2.718 -40.230 1.00 87.62 86 GLU A CA 1
ATOM 696 C C . GLU A 1 86 ? 24.928 3.628 -40.328 1.00 87.62 86 GLU A C 1
ATOM 698 O O . GLU A 1 86 ? 25.287 4.040 -41.420 1.00 87.62 86 GLU A O 1
ATOM 703 N N . GLN A 1 87 ? 25.614 3.914 -39.216 1.00 84.56 87 GLN A N 1
ATOM 704 C CA . GLN A 1 87 ? 26.850 4.712 -39.215 1.00 84.56 87 GLN A CA 1
ATOM 705 C C . GLN A 1 87 ? 28.092 3.948 -39.702 1.00 84.56 87 GLN A C 1
ATOM 707 O O . GLN A 1 87 ? 29.110 4.571 -39.999 1.00 84.56 87 GLN A O 1
ATOM 712 N N . LYS A 1 88 ? 28.044 2.611 -39.721 1.00 79.12 88 LYS A N 1
ATOM 713 C CA . LYS A 1 88 ? 29.152 1.734 -40.145 1.00 79.12 88 LYS A CA 1
ATOM 714 C C . LYS A 1 88 ? 28.979 1.198 -41.576 1.00 79.12 88 LYS A C 1
ATOM 716 O O . LYS A 1 88 ? 29.875 0.493 -42.042 1.00 79.12 88 LYS A O 1
ATOM 721 N N . ALA A 1 89 ? 27.851 1.487 -42.224 1.00 70.81 89 ALA A N 1
ATOM 722 C CA . ALA A 1 89 ? 27.541 1.152 -43.615 1.00 70.81 89 ALA A CA 1
ATOM 723 C C . ALA A 1 89 ? 27.822 2.349 -44.532 1.00 70.81 89 ALA A C 1
ATOM 725 O O . ALA A 1 89 ? 28.260 2.100 -45.677 1.00 70.81 89 ALA A O 1
#

Secondary structure (DSSP, 8-state):
--SEEEEEEEETTEEEEEEEEE-SSS-EEEEEEEEEESSHHHHHHHHHHHHHHHHHHHHHHHHHHHHHHHHHHHHHHHHHHHHHHHH--

pLDDT: mean 92.12, std 6.8, range [48.66, 97.44]

Foldseek 3Di:
DQQWDWDWDDDPQKIKIFIWGDPDPPDIDTPDIDIGHRDPVVSVVVNVVVSVVVVVVVVVVVVVVVVVVVVVVVVVVVVVVVVVVVVVD

Radius of gyration: 22.49 Å; chains: 1; bounding box: 48×18×66 Å

Sequence (89 aa):
MAKFNIRLIEKGKTWTAEITRKISARKTSVTKRKTRFASEKDANDWAQAELLALSDKVSKRRRAVKIEKEQAAKEAKEKQEQLEKEQKA